Protein AF-A0A164DJJ9-F1 (afdb_monomer_lite)

Foldseek 3Di:
DCPDCCVPVLVVVVLVVVCVQLDVVLLVQLVVVLCVVQPPHDDDPVSSQVSSQVSSVVVVPDDPDGSCVVVCVSVVDPDDDDWDWDADPVVRDIDIDD

Structure (mmCIF, N/CA/C/O backbone):
data_AF-A0A164DJJ9-F1
#
_entry.id   AF-A0A164DJJ9-F1
#
loop_
_atom_site.group_PDB
_atom_site.id
_atom_site.type_symbol
_atom_site.label_atom_id
_atom_site.label_alt_id
_atom_site.label_comp_id
_atom_site.label_asym_id
_atom_site.label_entity_id
_atom_site.label_seq_id
_atom_site.pdbx_PDB_ins_code
_atom_site.Cartn_x
_atom_site.Cartn_y
_atom_site.Cartn_z
_atom_site.occupancy
_atom_site.B_iso_or_equiv
_atom_site.auth_seq_id
_atom_site.auth_comp_id
_atom_site.auth_asym_id
_atom_site.auth_atom_id
_atom_site.pdbx_PDB_model_num
ATOM 1 N N . GLU A 1 1 ? -17.976 -18.391 -0.692 1.00 50.91 1 GLU A N 1
ATOM 2 C CA . GLU A 1 1 ? -17.570 -18.331 0.728 1.00 50.91 1 GLU A CA 1
ATOM 3 C C . GLU A 1 1 ? -16.719 -17.089 0.928 1.00 50.91 1 GLU A C 1
ATOM 5 O O . GLU A 1 1 ? -15.951 -16.775 0.036 1.00 50.91 1 GLU A O 1
ATOM 10 N N . LEU A 1 2 ? -16.881 -16.354 2.031 1.00 61.53 2 LEU A N 1
ATOM 11 C CA . LEU A 1 2 ? -16.044 -15.178 2.340 1.00 61.53 2 LEU A CA 1
ATOM 12 C C . LEU A 1 2 ? -14.688 -15.556 2.968 1.00 61.53 2 LEU A C 1
ATOM 14 O O . LEU A 1 2 ? -13.777 -14.732 3.013 1.00 61.53 2 LEU A O 1
ATOM 18 N N . PHE A 1 3 ? -14.558 -16.792 3.452 1.00 72.69 3 PHE A N 1
ATOM 19 C CA . PHE A 1 3 ? -13.381 -17.315 4.144 1.00 72.69 3 PHE A CA 1
ATOM 20 C C . PHE A 1 3 ? -12.597 -18.249 3.222 1.00 72.69 3 PHE A C 1
ATOM 22 O O . PHE A 1 3 ? -12.621 -19.464 3.391 1.00 72.69 3 PHE A O 1
ATOM 29 N N . ASP A 1 4 ? -11.931 -17.677 2.224 1.00 82.25 4 ASP A N 1
ATOM 30 C CA . ASP A 1 4 ? -11.161 -18.423 1.233 1.00 82.25 4 ASP A CA 1
ATOM 31 C C . ASP A 1 4 ? -9.699 -17.948 1.149 1.00 82.25 4 ASP A C 1
ATOM 33 O O . ASP A 1 4 ? -9.261 -16.997 1.809 1.00 82.25 4 ASP A O 1
ATOM 37 N N . ASP A 1 5 ? -8.915 -18.633 0.317 1.00 81.00 5 ASP A N 1
ATOM 38 C CA . ASP A 1 5 ? -7.512 -18.302 0.070 1.00 81.00 5 ASP A CA 1
ATOM 39 C C . ASP A 1 5 ? -7.317 -16.876 -0.477 1.00 81.00 5 ASP A C 1
ATOM 41 O O . ASP A 1 5 ? -6.244 -16.294 -0.293 1.00 81.00 5 ASP A O 1
ATOM 45 N N . ILE A 1 6 ? -8.328 -16.281 -1.118 1.00 78.69 6 ILE A N 1
ATOM 46 C CA . ILE A 1 6 ? -8.258 -14.908 -1.623 1.00 78.69 6 ILE A CA 1
ATOM 47 C C . ILE A 1 6 ? -8.310 -13.940 -0.438 1.00 78.69 6 ILE A C 1
ATOM 49 O O . ILE A 1 6 ? -7.404 -13.115 -0.284 1.00 78.69 6 ILE A O 1
ATOM 53 N N . SER A 1 7 ? -9.299 -14.078 0.445 1.00 82.62 7 SER A N 1
ATOM 54 C CA . SER A 1 7 ? -9.426 -13.233 1.638 1.00 82.62 7 SER A CA 1
ATOM 55 C C . SER A 1 7 ? -8.177 -13.285 2.527 1.00 82.62 7 SER A C 1
ATOM 57 O O . SER A 1 7 ? -7.711 -12.246 2.995 1.00 82.62 7 SER A O 1
ATOM 59 N N . TYR A 1 8 ? -7.578 -14.467 2.715 1.00 87.38 8 TYR A N 1
ATOM 60 C CA . TYR A 1 8 ? -6.420 -14.628 3.601 1.00 87.38 8 TYR A CA 1
ATOM 61 C C . TYR A 1 8 ? -5.069 -14.433 2.906 1.00 87.38 8 TYR A C 1
ATOM 63 O O . TYR A 1 8 ? -4.288 -13.568 3.308 1.00 87.38 8 TYR A O 1
ATOM 71 N N . LYS A 1 9 ? -4.748 -15.229 1.878 1.00 90.12 9 LYS A N 1
ATOM 72 C CA . LYS A 1 9 ? -3.401 -15.231 1.278 1.00 90.12 9 LYS A CA 1
ATOM 73 C C . LYS A 1 9 ? -3.184 -13.999 0.407 1.00 90.12 9 LYS A C 1
ATOM 75 O O . LYS A 1 9 ? -2.166 -13.323 0.569 1.00 90.12 9 LYS A O 1
ATOM 80 N N . LYS A 1 10 ? -4.135 -13.677 -0.483 1.00 91.88 10 LYS A N 1
ATOM 81 C CA . LYS A 1 10 ? -4.041 -12.460 -1.312 1.00 91.88 10 LYS A CA 1
ATOM 82 C C . LYS A 1 10 ? -4.142 -11.220 -0.427 1.00 91.88 10 LYS A C 1
ATOM 84 O O . LYS A 1 10 ? -3.278 -10.356 -0.546 1.00 91.88 10 LYS A O 1
ATOM 89 N N . GLY A 1 11 ? -5.108 -11.180 0.496 1.00 92.38 11 GLY A N 1
ATOM 90 C CA . GLY A 1 11 ? -5.257 -10.100 1.479 1.00 92.38 11 GLY A CA 1
ATOM 91 C C . GLY A 1 11 ? -3.959 -9.796 2.235 1.00 92.38 11 GLY A C 1
ATOM 92 O O . GLY A 1 11 ? -3.440 -8.684 2.163 1.00 92.38 11 GLY A O 1
ATOM 93 N N . ALA A 1 12 ? -3.352 -10.800 2.874 1.00 93.12 12 ALA A N 1
ATOM 94 C CA . ALA A 1 12 ? -2.096 -10.612 3.601 1.00 93.12 12 ALA A CA 1
ATOM 95 C C . ALA A 1 12 ? -0.939 -10.150 2.695 1.00 93.12 12 ALA A C 1
ATOM 97 O O . ALA A 1 12 ? -0.139 -9.297 3.092 1.00 93.12 12 ALA A O 1
ATOM 98 N N . ALA A 1 13 ? -0.846 -10.682 1.470 1.00 94.56 13 ALA A N 1
ATOM 99 C CA . ALA A 1 13 ? 0.194 -10.297 0.520 1.00 94.56 13 ALA A CA 1
ATOM 100 C C . ALA A 1 13 ? 0.075 -8.825 0.092 1.00 94.56 13 ALA A C 1
ATOM 102 O O . ALA A 1 13 ? 1.079 -8.108 0.131 1.00 94.56 13 ALA A O 1
ATOM 103 N N . ILE A 1 14 ? -1.132 -8.359 -0.255 1.00 95.00 14 ILE A N 1
ATOM 104 C CA . ILE A 1 14 ? -1.358 -6.964 -0.664 1.00 95.00 14 ILE A CA 1
ATOM 105 C C . ILE A 1 14 ? -1.202 -5.997 0.516 1.00 95.00 14 ILE A C 1
ATOM 107 O O . ILE A 1 14 ? -0.620 -4.929 0.345 1.00 95.00 14 ILE A O 1
ATOM 111 N N . THR A 1 15 ? -1.611 -6.383 1.731 1.00 95.50 15 THR A N 1
ATOM 112 C CA . THR A 1 15 ? -1.389 -5.573 2.940 1.00 95.50 15 THR A CA 1
ATOM 113 C C . THR A 1 15 ? 0.102 -5.417 3.231 1.00 95.50 15 THR A C 1
ATOM 115 O O . THR A 1 15 ? 0.568 -4.311 3.502 1.00 95.50 15 THR A O 1
ATOM 118 N N . ARG A 1 16 ? 0.882 -6.501 3.125 1.00 96.38 16 ARG A N 1
ATOM 119 C CA . ARG A 1 16 ? 2.341 -6.451 3.299 1.00 96.38 16 ARG A CA 1
ATOM 120 C C . ARG A 1 16 ? 3.013 -5.603 2.220 1.00 96.38 16 ARG A C 1
ATOM 122 O O . ARG A 1 16 ? 3.936 -4.853 2.525 1.00 96.38 16 ARG A O 1
ATOM 129 N N . MET A 1 17 ? 2.570 -5.721 0.970 1.00 96.50 17 MET A N 1
ATOM 130 C CA . MET A 1 17 ? 3.059 -4.886 -0.128 1.00 96.50 17 MET A CA 1
ATOM 131 C C . MET A 1 17 ? 2.789 -3.404 0.152 1.00 96.50 17 MET A C 1
ATOM 133 O O . MET A 1 17 ? 3.716 -2.606 0.062 1.00 96.50 17 MET A O 1
ATOM 137 N N . LEU A 1 18 ? 1.570 -3.049 0.569 1.00 96.38 18 LEU A N 1
ATOM 138 C CA . LEU A 1 18 ? 1.209 -1.675 0.912 1.00 96.38 18 LEU A CA 1
ATOM 139 C C . LEU A 1 18 ? 2.054 -1.127 2.068 1.00 96.38 18 LEU A C 1
ATOM 141 O O . LEU A 1 18 ? 2.565 -0.016 1.969 1.00 96.38 18 LEU A O 1
ATOM 145 N N . ALA A 1 19 ? 2.262 -1.914 3.129 1.00 97.00 19 ALA A N 1
ATOM 146 C CA . ALA A 1 19 ? 3.095 -1.513 4.263 1.00 97.00 19 ALA A CA 1
ATOM 147 C C . ALA A 1 19 ? 4.552 -1.218 3.862 1.00 97.00 19 ALA A C 1
ATOM 149 O O . ALA A 1 19 ? 5.170 -0.309 4.414 1.00 97.00 19 ALA A O 1
ATOM 150 N N . ASN A 1 20 ? 5.096 -1.958 2.891 1.00 96.44 20 ASN A N 1
ATOM 151 C CA . ASN A 1 20 ? 6.414 -1.671 2.323 1.00 96.44 20 ASN A CA 1
ATOM 152 C C . ASN A 1 20 ? 6.391 -0.456 1.388 1.00 96.44 20 ASN A C 1
ATOM 154 O O . ASN A 1 20 ? 7.352 0.305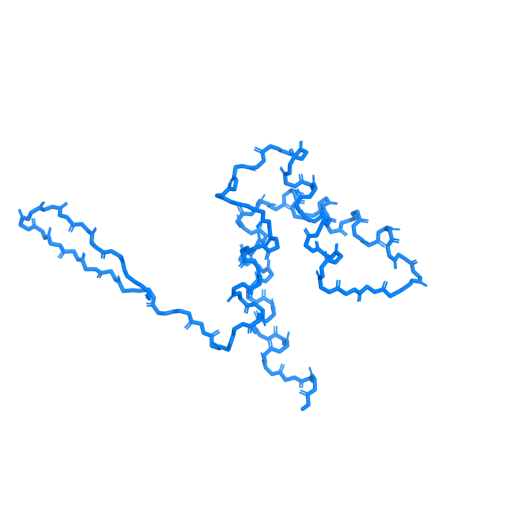 1.370 1.00 96.44 20 ASN A O 1
ATOM 158 N N . PHE A 1 21 ? 5.307 -0.269 0.633 1.00 95.31 21 PHE A N 1
ATOM 159 C CA . PHE A 1 21 ? 5.174 0.808 -0.344 1.00 95.31 21 PHE A CA 1
ATOM 160 C C . PHE A 1 21 ? 5.058 2.188 0.312 1.00 95.31 21 PHE A C 1
ATOM 162 O O . PHE A 1 21 ? 5.768 3.105 -0.085 1.00 95.31 21 PHE A O 1
ATOM 169 N N . ILE A 1 22 ? 4.223 2.324 1.349 1.00 96.62 22 ILE A N 1
ATOM 170 C CA . ILE A 1 22 ? 4.056 3.595 2.080 1.00 96.62 22 ILE A CA 1
ATOM 171 C C . ILE A 1 22 ? 5.014 3.733 3.274 1.00 96.62 22 ILE A C 1
ATOM 173 O O . ILE A 1 22 ? 5.049 4.766 3.932 1.00 96.62 22 ILE A O 1
ATOM 177 N N . GLY A 1 23 ? 5.781 2.683 3.578 1.00 97.25 23 GLY A N 1
ATOM 178 C CA . GLY A 1 23 ? 6.706 2.622 4.706 1.00 97.25 23 GLY A CA 1
ATOM 179 C C . GLY A 1 23 ? 6.060 2.167 6.021 1.00 97.25 23 GLY A C 1
ATOM 180 O O . GLY A 1 23 ? 4.963 2.578 6.403 1.00 97.25 23 GLY A O 1
ATOM 181 N N . ALA A 1 24 ? 6.788 1.335 6.775 1.00 96.75 24 ALA A N 1
ATOM 182 C CA . ALA A 1 24 ? 6.267 0.669 7.974 1.00 96.75 24 ALA A CA 1
ATOM 183 C C . ALA A 1 24 ? 5.790 1.641 9.073 1.00 96.75 24 ALA A C 1
ATOM 185 O O . ALA A 1 24 ? 4.827 1.346 9.784 1.00 96.75 24 ALA A O 1
ATOM 186 N N . LYS A 1 25 ? 6.446 2.804 9.212 1.00 97.50 25 LYS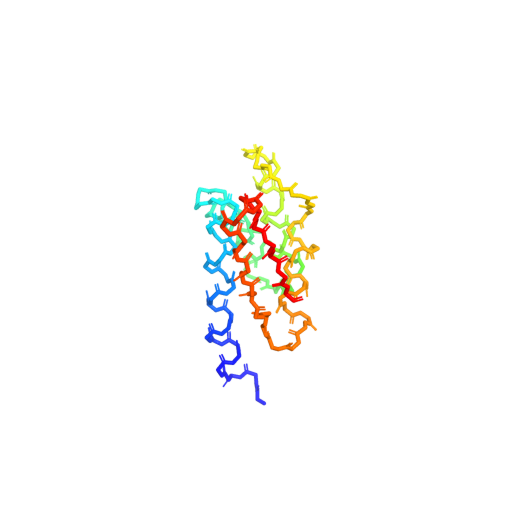 A N 1
ATOM 187 C CA . LYS A 1 25 ? 6.071 3.844 10.184 1.00 97.50 25 LYS A CA 1
ATOM 188 C C . LYS A 1 25 ? 4.708 4.450 9.840 1.00 97.50 25 LYS A C 1
ATOM 190 O O . LYS A 1 25 ? 3.809 4.419 10.679 1.00 97.50 25 LYS A O 1
ATOM 195 N N . SER A 1 26 ? 4.551 4.944 8.614 1.00 97.81 26 SER A N 1
ATOM 196 C CA . SER A 1 26 ? 3.309 5.553 8.131 1.00 97.81 26 SER A CA 1
ATOM 197 C C . SER A 1 26 ? 2.173 4.542 8.111 1.00 97.81 26 SER A C 1
ATOM 199 O O . SER A 1 26 ? 1.088 4.824 8.611 1.00 97.81 26 SER A O 1
ATOM 201 N N . PHE A 1 27 ? 2.442 3.307 7.682 1.00 98.19 27 PHE A N 1
ATOM 202 C CA . PHE A 1 27 ? 1.457 2.232 7.740 1.00 98.19 27 PHE A CA 1
ATOM 203 C C . PHE A 1 27 ? 0.954 1.970 9.166 1.00 98.19 27 PHE A C 1
ATOM 205 O O . PHE A 1 27 ? -0.252 1.953 9.410 1.00 98.19 27 PHE A O 1
ATOM 212 N N . ARG A 1 28 ? 1.860 1.809 10.139 1.00 98.25 28 ARG A N 1
ATOM 213 C CA . ARG A 1 28 ? 1.484 1.547 11.537 1.00 98.25 28 ARG A CA 1
ATOM 214 C C . ARG A 1 28 ? 0.707 2.711 12.152 1.00 98.25 28 ARG A C 1
ATOM 216 O O . ARG A 1 28 ? -0.265 2.476 12.873 1.00 98.25 28 ARG A O 1
ATOM 223 N N . ASN A 1 29 ? 1.129 3.946 11.898 1.00 98.31 29 ASN A N 1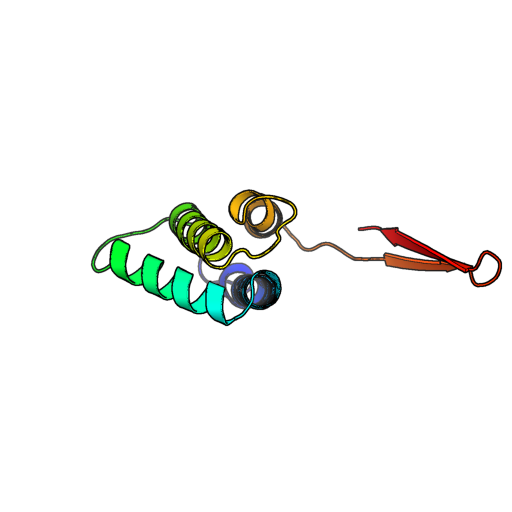
ATOM 224 C CA . ASN A 1 29 ? 0.453 5.131 12.421 1.00 98.31 29 ASN A CA 1
ATOM 225 C C . ASN A 1 29 ? -0.949 5.287 11.814 1.00 98.31 29 ASN A C 1
ATOM 227 O O . ASN A 1 29 ? -1.906 5.510 12.556 1.00 98.31 29 ASN A O 1
ATOM 231 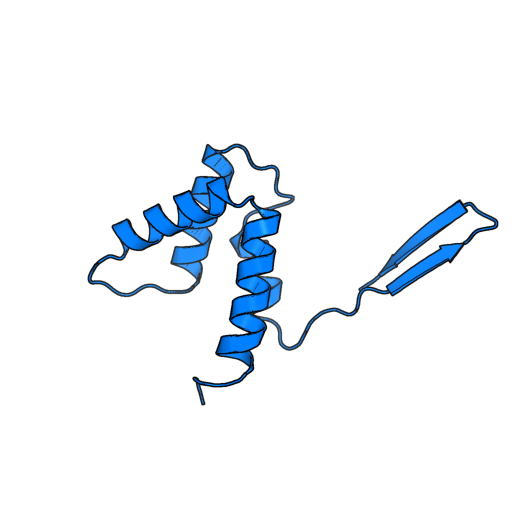N N . GLY A 1 30 ? -1.091 5.066 10.505 1.00 98.12 30 GLY A N 1
ATOM 232 C CA . GLY A 1 30 ? -2.371 5.140 9.803 1.00 98.12 30 GLY A CA 1
ATOM 233 C C . GLY A 1 30 ? -3.320 4.036 10.257 1.00 98.12 30 GLY A C 1
ATOM 234 O O . GLY A 1 30 ? -4.477 4.307 10.564 1.00 98.12 30 GLY A O 1
ATOM 235 N N . LEU A 1 31 ? -2.812 2.813 10.446 1.00 97.94 31 LEU A N 1
ATOM 236 C CA . LEU A 1 31 ? -3.588 1.712 11.019 1.00 97.94 31 LEU A CA 1
ATOM 237 C C . LEU A 1 31 ? -4.020 2.004 12.464 1.00 97.94 31 LEU A C 1
ATOM 239 O O . LEU A 1 31 ? -5.152 1.721 12.848 1.00 97.94 31 LEU A O 1
ATOM 243 N N . THR A 1 32 ? -3.144 2.607 13.271 1.00 98.12 32 THR A N 1
ATOM 244 C CA . THR A 1 32 ? -3.488 3.022 14.641 1.00 98.12 32 THR A CA 1
ATOM 245 C C . THR A 1 32 ? -4.596 4.075 14.631 1.00 98.12 32 THR A C 1
ATOM 247 O O . THR A 1 32 ? -5.504 4.022 15.459 1.00 98.12 32 THR A O 1
ATOM 250 N N . HIS A 1 33 ? -4.543 5.024 13.695 1.00 97.62 33 HIS A N 1
ATOM 251 C CA . HIS A 1 33 ? -5.589 6.025 13.517 1.00 97.62 33 HIS A CA 1
ATOM 252 C C . HIS A 1 33 ? -6.916 5.388 13.085 1.00 97.62 33 HIS A C 1
ATOM 254 O O . HIS A 1 33 ? -7.926 5.616 13.745 1.00 97.62 33 HIS A O 1
ATOM 260 N N . TYR A 1 34 ? -6.893 4.526 12.066 1.00 98.25 34 TYR A N 1
ATOM 261 C CA . TYR A 1 34 ? -8.045 3.751 11.596 1.00 98.25 34 TYR A CA 1
ATOM 262 C C . TYR A 1 34 ? -8.740 2.988 12.735 1.00 98.25 34 TYR A C 1
ATOM 264 O O . TYR A 1 34 ? -9.944 3.125 12.947 1.00 98.25 34 TYR A O 1
ATOM 272 N N . LEU A 1 35 ? -7.977 2.242 13.539 1.00 98.12 35 LEU A N 1
ATOM 273 C CA . LEU A 1 35 ? -8.537 1.481 14.660 1.00 98.12 35 LEU A CA 1
ATOM 274 C C . LEU A 1 35 ? -9.162 2.386 15.730 1.00 98.12 35 LEU A C 1
ATOM 276 O O . LEU A 1 35 ? -10.162 2.013 16.335 1.00 98.12 35 LEU A O 1
ATOM 280 N N . ARG A 1 36 ? -8.598 3.578 15.967 1.00 97.75 36 ARG A N 1
ATOM 281 C CA . ARG A 1 36 ? -9.135 4.540 16.943 1.00 97.75 36 ARG A CA 1
ATOM 282 C C . ARG A 1 36 ? -10.443 5.178 16.490 1.00 97.75 36 ARG A C 1
ATOM 284 O O . ARG A 1 36 ? -11.308 5.396 17.331 1.00 97.75 36 ARG A O 1
ATOM 291 N N . ILE A 1 37 ? -10.583 5.506 15.207 1.00 97.19 37 ILE A N 1
ATOM 292 C CA . ILE A 1 37 ? -11.794 6.171 14.696 1.00 97.19 37 ILE A CA 1
ATOM 293 C C . ILE A 1 37 ? -12.956 5.182 14.500 1.00 97.19 37 ILE A C 1
ATOM 295 O O . ILE A 1 37 ? -14.104 5.573 14.679 1.00 97.19 37 ILE A O 1
ATOM 299 N N . HIS A 1 38 ? -12.667 3.905 14.212 1.00 97.12 38 HIS A N 1
ATOM 300 C CA . HIS A 1 38 ? -13.675 2.846 14.028 1.00 97.12 38 HIS A CA 1
ATOM 301 C C . HIS A 1 38 ? -13.848 1.931 15.251 1.00 97.12 38 HIS A C 1
ATOM 303 O O . HIS A 1 38 ? -14.491 0.883 15.160 1.00 97.12 38 HIS A O 1
ATOM 309 N N . GLN A 1 39 ? -13.278 2.292 16.405 1.00 96.69 39 GLN A N 1
ATOM 310 C CA . GLN A 1 39 ? -13.431 1.499 17.626 1.00 96.69 39 GLN A CA 1
ATOM 311 C C . GLN A 1 39 ? -14.915 1.310 17.979 1.00 96.69 39 GLN A C 1
ATOM 313 O O . GLN A 1 39 ? -15.700 2.255 17.930 1.00 96.69 39 GLN A O 1
ATOM 318 N N . TYR A 1 40 ? -15.288 0.081 18.346 1.00 96.56 40 TYR A N 1
ATOM 319 C CA . TYR A 1 40 ? -16.666 -0.312 18.686 1.00 96.56 40 TYR A CA 1
ATOM 320 C C . TYR A 1 40 ? -17.704 -0.088 17.570 1.00 96.56 40 TYR A C 1
ATOM 322 O O . TYR A 1 40 ? -18.905 -0.126 17.833 1.00 96.56 40 TYR A O 1
ATOM 330 N N . GLY A 1 41 ? -17.253 0.132 16.333 1.00 96.44 41 GLY A N 1
ATOM 331 C CA . GLY A 1 41 ? -18.097 0.337 15.166 1.00 96.44 41 GLY A CA 1
ATOM 332 C C . GLY A 1 41 ? -17.784 -0.638 14.036 1.00 96.44 41 GLY A C 1
ATOM 333 O O . GLY A 1 41 ? -17.084 -1.635 14.209 1.00 96.44 41 GLY A O 1
ATOM 334 N N . ASN A 1 42 ? -18.317 -0.316 12.862 1.00 96.19 42 ASN A N 1
ATOM 335 C CA . ASN A 1 42 ? -18.028 -1.014 11.616 1.00 96.19 42 ASN A CA 1
ATOM 336 C C . ASN A 1 42 ? -17.160 -0.129 10.716 1.00 96.19 42 ASN A C 1
ATOM 338 O O . ASN A 1 42 ? -17.081 1.089 10.902 1.00 96.19 42 ASN A O 1
ATOM 342 N N . ALA A 1 43 ? -16.536 -0.755 9.728 1.00 96.50 43 ALA A N 1
ATOM 343 C CA . ALA A 1 43 ? -15.735 -0.080 8.723 1.00 96.50 43 ALA A CA 1
ATOM 344 C C . ALA A 1 43 ? -15.888 -0.784 7.374 1.00 96.50 43 ALA A C 1
ATOM 346 O O . ALA A 1 43 ? -16.183 -1.982 7.311 1.00 96.50 43 ALA A O 1
ATOM 347 N N . VAL A 1 44 ? -15.662 -0.036 6.302 1.00 94.88 44 VAL A N 1
ATOM 348 C CA . VAL A 1 44 ? -15.549 -0.547 4.933 1.00 94.88 44 VAL A CA 1
ATOM 349 C C . VAL A 1 44 ? -14.125 -0.339 4.411 1.00 94.88 44 VAL A C 1
ATOM 351 O O . VAL A 1 44 ? -13.322 0.354 5.027 1.00 94.88 44 VAL A O 1
ATOM 354 N N . GLN A 1 45 ? -13.775 -0.943 3.270 1.00 94.06 45 GLN A N 1
ATOM 355 C CA . GLN A 1 45 ? -12.398 -0.872 2.748 1.00 94.06 45 GLN A CA 1
ATOM 356 C C . GLN A 1 45 ? -11.894 0.571 2.546 1.00 94.06 45 GLN A C 1
ATOM 358 O O . GLN A 1 45 ? -10.729 0.856 2.812 1.00 94.06 45 GLN A O 1
ATOM 363 N N . ASP A 1 46 ? -12.778 1.483 2.131 1.00 96.06 46 ASP A N 1
ATOM 364 C CA . ASP A 1 46 ? -12.421 2.872 1.837 1.00 96.06 46 ASP A CA 1
ATOM 365 C C . ASP A 1 46 ? -12.001 3.628 3.101 1.00 96.06 46 ASP A C 1
ATOM 367 O O . ASP A 1 46 ? -11.129 4.493 3.038 1.00 96.06 46 ASP A O 1
ATOM 371 N N . ASP A 1 47 ? -12.540 3.253 4.262 1.00 97.75 47 ASP A N 1
ATOM 372 C CA . ASP A 1 47 ? -12.148 3.822 5.548 1.00 97.75 47 ASP A CA 1
ATOM 373 C C . ASP A 1 47 ? -10.673 3.533 5.867 1.00 97.75 47 ASP A C 1
ATOM 375 O O . ASP A 1 47 ? -9.935 4.411 6.328 1.00 97.75 47 ASP A O 1
ATOM 379 N N . LEU A 1 48 ? -10.214 2.310 5.570 1.00 97.38 48 LEU A N 1
ATOM 380 C CA . LEU A 1 48 ? -8.813 1.928 5.734 1.00 97.38 48 LEU A CA 1
ATOM 381 C C . LEU A 1 48 ? -7.917 2.712 4.772 1.00 97.38 48 LEU A C 1
ATOM 383 O O . LEU A 1 48 ? -6.876 3.224 5.187 1.00 97.38 48 LEU A O 1
ATOM 387 N N . TRP A 1 49 ? -8.315 2.830 3.502 1.00 97.06 49 TRP A N 1
ATOM 388 C CA . TRP A 1 49 ? -7.543 3.578 2.508 1.00 97.06 49 TRP A CA 1
ATOM 389 C C . TRP A 1 49 ? -7.403 5.043 2.891 1.00 97.06 49 TRP A C 1
ATOM 391 O O . TRP A 1 49 ? -6.284 5.544 2.896 1.00 97.06 49 TRP A O 1
ATOM 401 N N . ASN A 1 50 ? -8.488 5.689 3.317 1.00 97.25 50 ASN A N 1
ATOM 402 C CA . ASN A 1 50 ? -8.474 7.084 3.751 1.00 97.25 50 ASN A CA 1
ATOM 403 C C . ASN A 1 50 ? -7.548 7.312 4.956 1.00 97.25 50 ASN A C 1
ATOM 405 O O . ASN A 1 50 ? -6.821 8.304 5.006 1.00 97.25 50 ASN A O 1
ATOM 409 N N . ALA A 1 51 ? -7.538 6.395 5.927 1.00 97.88 51 ALA A N 1
ATOM 410 C CA . ALA A 1 51 ? -6.667 6.508 7.095 1.00 97.88 51 ALA A CA 1
ATOM 411 C C . ALA A 1 51 ? -5.177 6.351 6.745 1.00 97.88 51 ALA A C 1
ATOM 413 O O . ALA A 1 51 ? -4.332 7.051 7.310 1.00 97.88 51 ALA A O 1
ATOM 414 N N . LEU A 1 52 ? -4.849 5.443 5.821 1.00 98.06 52 LEU A N 1
ATOM 415 C CA . LEU A 1 52 ? -3.478 5.237 5.352 1.00 98.06 52 LEU A CA 1
ATOM 416 C C . LEU A 1 52 ? -3.001 6.379 4.448 1.00 98.06 52 LEU A C 1
ATOM 418 O O . LEU A 1 52 ? -1.867 6.820 4.607 1.00 98.06 52 LEU A O 1
ATOM 422 N N . ASP A 1 53 ? -3.864 6.881 3.564 1.00 97.00 53 ASP A N 1
ATOM 423 C CA . ASP A 1 53 ? -3.589 8.017 2.675 1.00 97.00 53 ASP A CA 1
ATOM 424 C C . ASP A 1 53 ? -3.297 9.284 3.483 1.00 97.00 53 ASP A C 1
ATOM 426 O O . ASP A 1 53 ? -2.229 9.879 3.365 1.00 97.00 53 ASP A O 1
ATOM 430 N N . ARG A 1 54 ? -4.172 9.598 4.448 1.00 97.19 54 ARG A N 1
ATOM 431 C CA . ARG A 1 54 ? -3.974 10.713 5.379 1.00 97.19 54 ARG A CA 1
ATOM 432 C C . ARG A 1 54 ? -2.640 10.623 6.113 1.00 97.19 54 ARG A C 1
ATOM 434 O O . ARG A 1 54 ? -1.980 11.637 6.320 1.00 97.19 54 ARG A O 1
ATOM 441 N N . GLN A 1 55 ? -2.260 9.433 6.576 1.00 98.06 55 GLN A N 1
ATOM 442 C CA . GLN A 1 55 ? -0.997 9.275 7.290 1.00 98.06 55 GLN A CA 1
ATOM 443 C C . GLN A 1 55 ? 0.213 9.378 6.352 1.00 98.06 55 GLN A C 1
ATOM 445 O O . GLN A 1 55 ? 1.226 9.947 6.754 1.00 98.06 55 GLN A O 1
ATOM 450 N N . ALA A 1 56 ? 0.112 8.860 5.125 1.00 97.19 56 ALA A N 1
ATOM 451 C CA . ALA A 1 56 ? 1.139 9.009 4.100 1.00 97.19 56 ALA A CA 1
ATOM 452 C C . ALA A 1 56 ? 1.380 10.491 3.762 1.00 97.19 56 ALA A C 1
ATOM 454 O O . ALA A 1 56 ? 2.534 10.915 3.735 1.00 97.19 56 ALA A O 1
ATOM 455 N N . ASP A 1 57 ? 0.316 11.291 3.631 1.00 97.00 57 ASP A N 1
ATOM 456 C CA . ASP A 1 57 ? 0.405 12.743 3.428 1.00 97.00 57 ASP A CA 1
ATOM 457 C C . ASP A 1 57 ? 1.096 13.453 4.603 1.00 97.00 57 ASP A C 1
ATOM 459 O O . ASP A 1 57 ? 1.984 14.284 4.404 1.00 97.00 57 ASP A O 1
ATOM 463 N N . LEU A 1 58 ? 0.726 13.106 5.843 1.00 97.50 58 LEU A N 1
ATOM 464 C CA . LEU A 1 58 ? 1.327 13.683 7.054 1.00 97.50 58 LEU A CA 1
ATOM 465 C C . LEU A 1 58 ? 2.823 13.377 7.175 1.00 97.50 58 LEU A C 1
ATOM 467 O O . LEU A 1 58 ? 3.591 14.228 7.620 1.00 97.50 58 LEU A O 1
ATOM 471 N N . ASP A 1 59 ? 3.230 12.166 6.798 1.00 97.44 59 ASP A N 1
ATOM 472 C CA . ASP A 1 59 ? 4.631 11.744 6.798 1.00 97.44 59 ASP A CA 1
ATOM 473 C C . ASP A 1 59 ? 5.368 12.125 5.496 1.00 97.44 59 ASP A C 1
ATOM 475 O O . ASP A 1 59 ? 6.543 11.785 5.349 1.00 97.44 59 ASP A O 1
ATOM 479 N N . GLN A 1 60 ? 4.707 12.839 4.572 1.00 96.56 60 GLN A N 1
ATOM 480 C CA . GLN A 1 60 ? 5.246 13.284 3.279 1.00 96.56 60 GLN A CA 1
ATOM 481 C C . GLN A 1 60 ? 5.795 12.137 2.416 1.00 96.56 60 GLN A C 1
ATOM 483 O O . GLN A 1 60 ? 6.809 12.272 1.724 1.00 96.56 60 GLN A O 1
ATOM 488 N N . VAL A 1 61 ? 5.123 10.986 2.452 1.00 96.81 61 VAL A N 1
ATOM 489 C CA . VAL A 1 61 ? 5.451 9.837 1.607 1.00 96.81 61 VAL A CA 1
ATOM 490 C C . VAL A 1 61 ? 5.112 10.183 0.160 1.00 96.81 61 VAL A C 1
ATOM 492 O O . VAL A 1 61 ? 3.966 10.476 -0.170 1.00 96.81 61 VAL A O 1
ATOM 495 N N . PHE A 1 62 ? 6.106 10.127 -0.727 1.00 95.31 62 PHE A N 1
ATOM 496 C CA . PHE A 1 62 ? 5.864 10.327 -2.152 1.00 95.31 62 PHE A CA 1
ATOM 497 C C . PHE A 1 62 ? 5.104 9.132 -2.734 1.00 95.31 62 PHE A C 1
ATOM 499 O O . PHE A 1 62 ? 5.626 8.016 -2.781 1.00 95.31 62 PHE A O 1
ATOM 506 N N . LEU A 1 63 ? 3.893 9.384 -3.226 1.00 94.81 63 LEU A N 1
ATOM 507 C CA . LEU A 1 63 ? 3.077 8.412 -3.940 1.00 94.81 63 LEU A CA 1
ATOM 508 C C . LEU A 1 63 ? 2.731 8.959 -5.334 1.00 94.81 63 LEU A C 1
ATOM 510 O O . LEU A 1 63 ? 2.510 10.159 -5.487 1.00 94.81 63 LEU A O 1
ATOM 514 N N . PRO A 1 64 ? 2.650 8.101 -6.368 1.00 94.00 64 PRO A N 1
ATOM 515 C CA . PRO A 1 64 ? 2.263 8.536 -7.713 1.00 94.00 64 PRO A CA 1
ATOM 516 C C . PRO A 1 64 ? 0.801 9.014 -7.788 1.00 94.00 64 PRO A C 1
ATOM 518 O O . PRO A 1 64 ? 0.420 9.708 -8.727 1.00 94.00 64 PRO A O 1
ATOM 521 N N . THR A 1 65 ? -0.027 8.605 -6.824 1.00 95.25 65 THR A N 1
ATOM 522 C CA . THR A 1 65 ? -1.427 9.000 -6.612 1.00 95.25 65 THR A CA 1
ATOM 523 C C . THR A 1 65 ? -1.832 8.597 -5.181 1.00 95.25 65 THR A C 1
ATOM 525 O O . THR A 1 65 ? -0.969 8.195 -4.406 1.00 95.25 65 THR A O 1
ATOM 528 N N . ASN A 1 66 ? -3.116 8.659 -4.821 1.00 95.31 66 ASN A N 1
ATOM 529 C CA . ASN A 1 66 ? -3.591 8.265 -3.490 1.00 95.31 66 ASN A CA 1
ATOM 530 C C . ASN A 1 66 ? -3.624 6.738 -3.269 1.00 95.31 66 ASN A C 1
ATOM 532 O O . ASN A 1 66 ? -3.730 5.941 -4.210 1.00 95.31 66 ASN A O 1
ATOM 536 N N . VAL A 1 67 ? -3.585 6.328 -1.997 1.00 96.38 67 VAL A N 1
ATOM 537 C CA . VAL A 1 67 ? -3.609 4.916 -1.574 1.00 96.38 67 VAL A CA 1
ATOM 538 C C . VAL A 1 67 ? -4.830 4.185 -2.131 1.00 96.38 67 VAL A C 1
ATOM 540 O O . VAL A 1 67 ? -4.693 3.059 -2.608 1.00 96.38 67 VAL A O 1
ATOM 543 N N . LYS A 1 68 ? -6.008 4.821 -2.135 1.00 95.94 68 LYS A N 1
ATOM 544 C CA . LYS A 1 68 ? -7.249 4.218 -2.645 1.00 95.94 68 LYS A CA 1
ATOM 545 C C . LYS A 1 68 ? -7.124 3.805 -4.112 1.00 95.94 68 LYS A C 1
ATOM 547 O O . LYS A 1 68 ? -7.379 2.657 -4.451 1.00 95.94 68 LYS A O 1
ATOM 552 N N . THR A 1 69 ? -6.681 4.718 -4.973 1.00 96.56 69 THR A N 1
ATOM 553 C CA . THR A 1 69 ? -6.550 4.487 -6.419 1.00 96.56 69 THR A CA 1
ATOM 554 C C . THR A 1 69 ? -5.599 3.331 -6.701 1.00 96.56 69 THR A C 1
ATOM 556 O O . THR A 1 69 ? -5.856 2.517 -7.584 1.00 96.56 69 THR A O 1
ATOM 559 N N . ILE A 1 70 ? -4.521 3.216 -5.923 1.00 95.69 70 ILE A N 1
ATOM 560 C CA . ILE A 1 70 ? -3.574 2.106 -6.035 1.00 95.69 70 ILE A CA 1
ATOM 561 C C . ILE A 1 70 ? -4.230 0.807 -5.562 1.0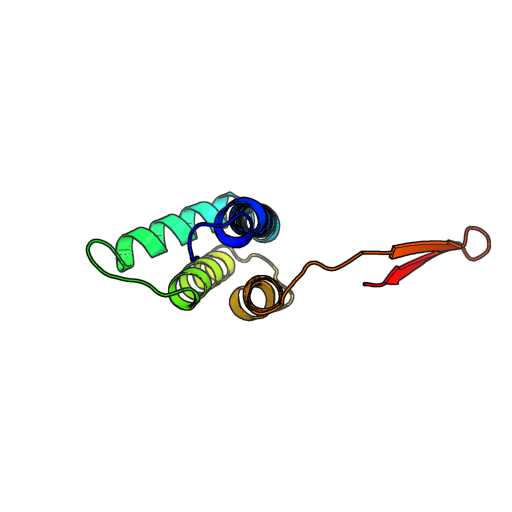0 95.69 70 ILE A C 1
ATOM 563 O O . ILE A 1 70 ? -4.220 -0.183 -6.295 1.00 95.69 70 ILE A O 1
ATOM 567 N N . MET A 1 71 ? -4.827 0.795 -4.370 1.00 96.69 71 MET A N 1
ATOM 568 C CA . MET A 1 71 ? -5.349 -0.425 -3.748 1.00 96.69 71 MET A CA 1
ATOM 569 C C . MET A 1 71 ? -6.609 -0.970 -4.420 1.00 96.69 71 MET A C 1
ATOM 571 O O . MET A 1 71 ? -6.750 -2.190 -4.499 1.00 96.69 71 MET A O 1
ATOM 575 N N . ASP A 1 72 ? -7.440 -0.116 -5.020 1.00 95.81 72 ASP A N 1
ATOM 576 C CA . ASP A 1 72 ? -8.588 -0.532 -5.833 1.00 95.81 72 ASP A CA 1
ATOM 577 C C . ASP A 1 72 ? -8.154 -1.434 -6.999 1.00 95.81 72 ASP A C 1
ATOM 579 O O . ASP A 1 72 ? -8.843 -2.399 -7.338 1.00 95.81 72 ASP A O 1
ATOM 583 N N . THR A 1 73 ? -6.973 -1.196 -7.590 1.00 95.31 73 THR A N 1
ATOM 584 C CA . THR A 1 73 ? -6.451 -2.066 -8.661 1.00 95.31 73 THR A CA 1
ATOM 585 C C . THR A 1 73 ? -6.110 -3.477 -8.180 1.00 95.31 73 THR A C 1
ATOM 587 O O . THR A 1 73 ? -6.108 -4.403 -8.992 1.00 95.31 73 THR A O 1
ATOM 590 N N . TRP A 1 74 ? -5.875 -3.658 -6.877 1.00 94.81 74 TRP A N 1
ATOM 591 C CA . TRP A 1 74 ? -5.531 -4.938 -6.258 1.00 94.81 74 TRP A CA 1
ATOM 592 C C . TRP A 1 74 ? -6.736 -5.650 -5.639 1.00 94.81 74 TRP A C 1
ATOM 594 O O . TRP A 1 74 ? -6.797 -6.884 -5.690 1.00 94.81 74 TRP A O 1
ATOM 604 N N . THR A 1 75 ? -7.683 -4.907 -5.056 1.00 93.81 75 THR A N 1
ATOM 605 C CA . THR A 1 75 ? -8.850 -5.469 -4.355 1.00 93.81 75 THR A CA 1
ATOM 606 C C . THR A 1 75 ? -10.059 -5.667 -5.259 1.00 93.81 75 THR A C 1
ATOM 608 O O . THR A 1 75 ? -10.764 -6.660 -5.095 1.00 93.81 75 THR A O 1
ATOM 611 N N . LEU A 1 76 ? -10.281 -4.785 -6.241 1.00 93.50 76 LEU A N 1
ATOM 612 C CA . LEU A 1 76 ? -11.460 -4.841 -7.116 1.00 93.50 76 LEU A CA 1
ATOM 613 C C . LEU A 1 76 ? -11.227 -5.635 -8.407 1.00 93.50 76 LEU A C 1
ATOM 615 O O . LEU A 1 76 ? -12.179 -5.932 -9.128 1.00 93.50 76 LEU A O 1
ATOM 619 N N . LYS A 1 77 ? -9.975 -5.999 -8.714 1.00 92.31 77 LYS A N 1
ATOM 620 C CA . LYS A 1 77 ? -9.631 -6.834 -9.873 1.00 92.31 77 LYS A CA 1
ATOM 621 C C . LYS A 1 77 ? -9.248 -8.250 -9.448 1.00 92.31 77 LYS A C 1
ATOM 623 O O . LYS A 1 77 ? -8.471 -8.464 -8.511 1.00 92.31 77 LYS A O 1
ATOM 628 N N . MET A 1 78 ? -9.784 -9.232 -10.171 1.00 89.44 78 MET A N 1
ATOM 629 C CA . MET A 1 78 ? -9.414 -10.637 -10.001 1.00 89.44 78 MET A CA 1
ATOM 630 C C . MET A 1 78 ? -7.998 -10.908 -10.523 1.00 89.44 78 MET A C 1
ATOM 632 O O . MET A 1 78 ? -7.546 -10.282 -11.479 1.00 89.44 78 MET A O 1
ATOM 636 N N . GLY A 1 79 ? -7.317 -11.873 -9.902 1.00 90.44 79 GLY A N 1
ATOM 637 C CA . GLY A 1 79 ? -5.954 -12.262 -10.266 1.00 90.44 79 GLY A CA 1
ATOM 638 C C . GLY A 1 79 ? -4.871 -11.326 -9.721 1.00 90.44 79 GLY A C 1
ATOM 639 O O . GLY A 1 79 ? -5.082 -10.610 -8.734 1.00 90.44 79 GLY A O 1
ATOM 640 N N . PHE A 1 80 ? -3.698 -11.402 -10.350 1.00 92.06 80 PHE A N 1
ATOM 641 C CA . PHE A 1 80 ? -2.496 -10.611 -10.084 1.00 92.06 80 PHE A CA 1
ATOM 642 C C . PHE A 1 80 ? -1.709 -10.421 -11.395 1.00 92.06 80 PHE A C 1
ATOM 644 O O . PHE A 1 80 ? -1.779 -11.293 -12.266 1.00 92.06 80 PHE A O 1
ATOM 651 N N . PRO A 1 81 ? -0.982 -9.302 -11.562 1.00 94.69 81 PRO A N 1
ATOM 652 C CA . PRO A 1 81 ? -0.208 -9.050 -12.774 1.00 94.69 81 PRO A CA 1
ATOM 653 C C . PRO A 1 81 ? 1.031 -9.950 -12.854 1.00 94.69 81 PRO A C 1
ATOM 655 O O . PRO A 1 81 ? 1.637 -10.288 -11.833 1.00 94.69 81 PRO A O 1
ATOM 658 N N . VAL A 1 82 ? 1.444 -10.288 -14.078 1.00 95.69 82 VAL A N 1
ATOM 659 C CA . VAL A 1 82 ? 2.729 -10.944 -14.354 1.00 95.69 82 VAL A CA 1
ATOM 660 C C . VAL A 1 82 ? 3.672 -9.907 -14.945 1.00 95.69 82 VAL A C 1
ATOM 662 O O . VAL A 1 82 ? 3.537 -9.514 -16.099 1.00 95.69 82 VAL A O 1
ATOM 665 N N . VAL A 1 83 ? 4.650 -9.472 -14.154 1.00 96.00 83 VAL A N 1
ATOM 666 C CA . VAL A 1 83 ? 5.643 -8.495 -14.611 1.00 96.00 83 VAL A CA 1
ATOM 667 C C . VAL A 1 83 ? 6.712 -9.201 -15.444 1.00 96.00 83 VAL A C 1
ATOM 669 O O . VAL A 1 83 ? 7.469 -10.026 -14.933 1.00 96.00 83 VAL A O 1
ATOM 672 N N . THR A 1 84 ? 6.795 -8.851 -16.726 1.00 96.94 84 THR A N 1
ATOM 673 C CA . THR A 1 84 ? 7.788 -9.378 -17.668 1.00 96.94 84 THR A CA 1
ATOM 674 C C . THR A 1 84 ? 8.901 -8.360 -17.886 1.00 96.94 84 THR A C 1
ATOM 676 O O . THR A 1 84 ? 8.646 -7.213 -18.260 1.00 96.94 84 THR A O 1
ATOM 679 N N . ILE A 1 85 ? 10.147 -8.794 -17.681 1.00 96.81 85 ILE A N 1
ATOM 680 C CA . ILE A 1 85 ? 11.352 -7.979 -17.864 1.00 96.81 85 ILE A CA 1
ATOM 681 C C . ILE A 1 85 ? 12.105 -8.489 -19.092 1.00 96.81 85 ILE A C 1
ATOM 683 O O . ILE A 1 85 ? 12.594 -9.618 -19.097 1.00 96.81 85 ILE A O 1
ATOM 687 N N . ARG A 1 86 ? 12.252 -7.640 -20.112 1.00 96.50 86 ARG A N 1
AT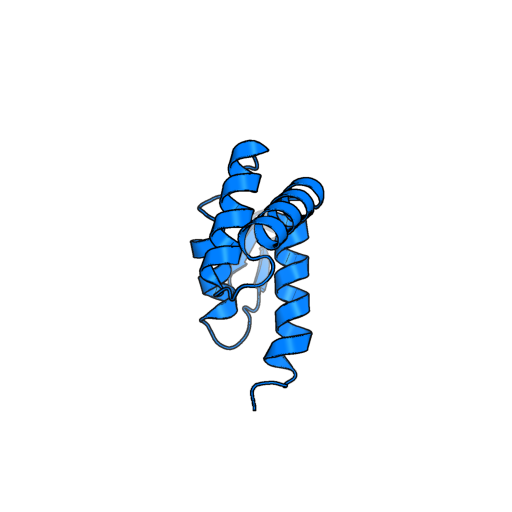OM 688 C CA . ARG A 1 86 ? 13.086 -7.910 -21.288 1.00 96.50 86 ARG A CA 1
ATOM 689 C C . ARG A 1 86 ? 14.319 -7.018 -21.256 1.00 96.50 86 ARG A C 1
ATOM 691 O O . ARG A 1 86 ? 14.195 -5.797 -21.208 1.00 96.50 86 ARG A O 1
ATOM 698 N N . ARG A 1 87 ? 15.503 -7.625 -21.299 1.00 96.88 87 ARG A N 1
ATOM 699 C CA . ARG A 1 87 ? 16.784 -6.912 -21.350 1.00 96.88 87 ARG A CA 1
ATOM 700 C C . ARG A 1 87 ? 17.378 -7.041 -22.742 1.00 96.88 87 ARG A C 1
ATOM 702 O O . ARG A 1 87 ? 17.598 -8.154 -23.211 1.00 96.88 87 ARG A O 1
ATOM 709 N N . ASP A 1 88 ? 17.633 -5.906 -23.372 1.00 95.81 88 ASP A N 1
ATOM 710 C CA . ASP A 1 88 ? 18.425 -5.814 -24.587 1.00 95.81 88 ASP A CA 1
ATOM 711 C C . ASP A 1 88 ? 19.836 -5.360 -24.206 1.00 95.81 88 ASP A C 1
ATOM 713 O O . ASP A 1 88 ? 20.077 -4.194 -23.895 1.00 95.81 88 ASP A O 1
ATOM 717 N N . TYR A 1 89 ? 20.771 -6.309 -24.194 1.00 94.44 89 TYR A N 1
ATOM 718 C CA . TYR A 1 89 ? 22.165 -6.045 -23.841 1.00 94.44 89 TYR A CA 1
ATOM 719 C C . TYR A 1 89 ? 22.921 -5.287 -24.934 1.00 94.44 89 TYR A C 1
ATOM 721 O O . TYR A 1 89 ? 23.933 -4.658 -24.639 1.00 94.44 89 TYR A O 1
ATOM 729 N N . SER A 1 90 ? 22.433 -5.326 -26.177 1.00 94.19 90 SER A N 1
ATOM 730 C CA . SER A 1 90 ? 23.071 -4.643 -27.301 1.00 94.19 90 SER A CA 1
ATOM 731 C C . SER A 1 90 ? 22.778 -3.146 -27.274 1.00 94.19 90 SER A C 1
ATOM 733 O O . SER A 1 90 ? 23.690 -2.332 -27.395 1.00 94.19 90 SER A O 1
ATOM 735 N N . SER A 1 91 ? 21.521 -2.778 -27.018 1.00 94.19 91 SER A N 1
ATOM 736 C CA . SER A 1 91 ? 21.093 -1.384 -26.903 1.00 94.19 91 SER A CA 1
ATOM 737 C C . SER A 1 91 ? 21.135 -0.853 -25.464 1.00 94.19 91 SER A C 1
ATOM 739 O O . SER A 1 91 ? 20.716 0.274 -25.229 1.00 94.19 91 SER A O 1
ATOM 741 N N . GLN A 1 92 ? 21.555 -1.680 -24.498 1.00 94.19 92 GLN A N 1
ATOM 742 C CA . GLN A 1 92 ? 21.526 -1.411 -23.051 1.00 94.19 92 GLN A CA 1
ATOM 743 C C . GLN A 1 92 ? 20.148 -0.978 -22.514 1.00 94.19 92 GLN A C 1
ATOM 745 O O . GLN A 1 92 ? 20.057 -0.247 -21.529 1.00 94.19 92 GLN A O 1
ATOM 750 N N . ASN A 1 93 ? 19.061 -1.453 -23.131 1.00 95.88 93 ASN A N 1
ATOM 751 C CA . ASN A 1 93 ? 17.701 -1.080 -22.744 1.00 95.88 93 ASN A CA 1
ATOM 752 C C . ASN A 1 93 ? 17.018 -2.180 -21.927 1.00 95.88 93 ASN A C 1
ATOM 754 O O . ASN A 1 93 ? 17.184 -3.375 -22.178 1.00 95.88 93 ASN A O 1
ATOM 758 N N . VAL A 1 94 ? 16.177 -1.768 -20.977 1.00 96.56 94 VAL A N 1
ATOM 759 C CA . VAL A 1 94 ? 15.294 -2.665 -20.224 1.00 96.56 94 VAL A CA 1
ATOM 760 C C . VAL A 1 94 ? 13.848 -2.260 -20.479 1.00 96.56 94 VAL A C 1
ATOM 762 O O . VAL A 1 94 ? 13.465 -1.119 -20.242 1.00 96.56 94 VAL A O 1
ATOM 765 N N . THR A 1 95 ? 13.037 -3.202 -20.953 1.00 96.62 95 THR A N 1
ATOM 766 C CA . THR A 1 95 ? 11.593 -3.027 -21.132 1.00 96.62 95 THR A CA 1
ATOM 767 C C . THR A 1 95 ? 10.859 -3.821 -20.058 1.00 96.62 95 THR A C 1
ATOM 769 O O . THR A 1 95 ? 11.128 -5.009 -19.873 1.00 96.62 95 THR A O 1
ATOM 772 N N . ILE A 1 96 ? 9.933 -3.168 -19.357 1.00 97.00 96 ILE A N 1
ATOM 773 C CA . ILE A 1 96 ? 9.105 -3.764 -18.303 1.00 97.00 96 ILE A CA 1
ATOM 774 C C . ILE A 1 96 ? 7.645 -3.676 -18.752 1.00 97.00 96 ILE A C 1
ATOM 776 O O . ILE A 1 96 ? 7.197 -2.613 -19.174 1.00 97.00 96 ILE A O 1
ATOM 780 N N . THR A 1 97 ? 6.920 -4.791 -18.686 1.00 96.81 97 THR A N 1
ATOM 781 C CA . THR A 1 97 ? 5.501 -4.894 -19.080 1.00 96.81 97 THR A CA 1
ATOM 782 C C . THR A 1 97 ? 4.726 -5.706 -18.045 1.00 96.81 97 THR A C 1
ATOM 784 O O . THR A 1 97 ? 5.333 -6.527 -17.354 1.00 96.81 97 THR A O 1
ATOM 787 N N . GLN A 1 98 ? 3.419 -5.469 -17.924 1.00 91.62 98 GLN A N 1
ATOM 788 C CA . GLN A 1 98 ? 2.495 -6.214 -17.061 1.00 91.62 98 GLN A CA 1
ATOM 789 C C . GLN A 1 98 ? 1.147 -6.417 -17.750 1.00 91.62 98 GLN A C 1
ATOM 791 O O . GLN A 1 98 ? 0.839 -5.595 -18.645 1.00 91.62 98 GLN A O 1
#

pLDDT: mean 94.19, std 6.95, range [50.91, 98.31]

Sequence (98 aa):
ELFDDISYKKGAAITRMLANFIGAKSFRNGLTHYLRIHQYGNAVQDDLWNALDRQADLDQVFLPTNVKTIMDTWTLKMGFPVVTIRRDYSSQNVTITQ

InterPro domains:
  IPR014782 Peptidase M1, membrane alanine aminopeptidase [PF01433] (1-74)
  IPR027268 Peptidase M4/M1, CTD superfamily [G3DSA:1.10.390.10] (1-79)
  IPR050344 Peptidase M1 family aminopeptidases [PTHR11533] (1-98)

Secondary structure (DSSP, 8-state):
--SSHIIIIIHHHHHHHHHHHS-HHHHHHHHHHHHHHSTTS---HHHHHHHHHHHHHHTT---SS-HHHHHHHHHSSSS----EEEEETTTTEEEEE-

Radius of gyration: 16.65 Å; chains: 1; bounding box: 41×32×46 Å

Organism: NCBI:txid35525